Protein AF-A0A966S9Q1-F1 (afdb_monomer_lite)

Secondary structure (DSSP, 8-state):
-HHHHHHHHHHHHHHHHHHHHHIIIIIHHHHHHHHHHHHHHHHHHHHHHHHHHTT-HHHHHHHHHHHHHHHHHHHHHT-S-HHHHHHHHHHHHHHHHHTPPPPHHHHHHHHS--SPPPPPPPHHHHHHHHHHHHHTTSSSSS---

Foldseek 3Di:
DVVVVVVVVVVVVVVVVVVVVCCVPPVVVVVVVVVVVVVVVVVVVVVVVVCVVVVVVVVVVVVCVVCVLVVLVVLCVVPPDPVSLQVLVVVLVVCVVVVPDDDPSCPVVSVPRDPDDPDDDDPVRVVVVVVVVVVVPPPPPDDDD

Sequence (145 aa):
MKKALLFSGVFLSGALVGAIAMWFKAVVPAGQGAEMIYASGVEEMARTATMIRQNKHQELLTNIDLTLPQLVEATHSFGDREHSRWALWKVKEYYQTCGVPVPAEISSILASLPPKPPKPPSSCELRRQVETNAVGTNDITTKNP

Radius of gyration: 25.89 Å; chains: 1; bounding box: 74×33×66 Å

Structure (mmCIF, N/CA/C/O backbone):
data_AF-A0A966S9Q1-F1
#
_entry.id   AF-A0A966S9Q1-F1
#
loop_
_atom_site.group_PDB
_atom_site.id
_atom_site.type_symbol
_atom_site.label_atom_id
_atom_site.label_alt_id
_atom_site.label_comp_id
_atom_site.label_asym_id
_atom_site.label_entity_id
_atom_site.label_seq_id
_atom_site.pdbx_PDB_ins_code
_atom_site.Cartn_x
_atom_site.Cartn_y
_atom_site.Cartn_z
_atom_site.occupancy
_atom_site.B_iso_or_equiv
_atom_site.auth_seq_id
_atom_site.auth_comp_id
_atom_site.auth_asym_id
_atom_site.auth_atom_id
_atom_site.pdbx_PDB_model_num
ATOM 1 N N . MET A 1 1 ? 34.330 12.583 -46.558 1.00 59.56 1 MET A N 1
ATOM 2 C CA . MET A 1 1 ? 33.677 13.549 -45.639 1.00 59.56 1 MET A CA 1
ATOM 3 C C . MET A 1 1 ? 32.149 13.576 -45.769 1.00 59.56 1 MET A C 1
ATOM 5 O O . MET A 1 1 ? 31.491 13.350 -44.767 1.00 59.56 1 MET A O 1
ATOM 9 N N . LYS A 1 2 ? 31.555 13.738 -46.966 1.00 61.47 2 LYS A N 1
ATOM 10 C CA . LYS A 1 2 ? 30.080 13.787 -47.148 1.00 61.47 2 LYS A CA 1
ATOM 11 C C . LYS A 1 2 ? 29.303 12.576 -46.590 1.00 61.47 2 LYS A C 1
ATOM 13 O O . LYS A 1 2 ? 28.242 12.749 -46.009 1.00 61.47 2 LYS A O 1
ATOM 18 N N . LYS A 1 3 ? 29.851 11.359 -46.707 1.00 63.88 3 LYS A N 1
ATOM 19 C CA . LYS A 1 3 ? 29.214 10.135 -46.179 1.00 63.88 3 LYS A CA 1
ATOM 20 C C . LYS A 1 3 ? 29.148 10.104 -44.642 1.00 63.88 3 LYS A C 1
ATOM 22 O O . LYS A 1 3 ? 28.147 9.666 -44.099 1.00 63.88 3 LYS A O 1
ATOM 27 N N . ALA A 1 4 ? 30.161 10.629 -43.948 1.00 64.94 4 ALA A N 1
ATOM 28 C CA . ALA A 1 4 ? 30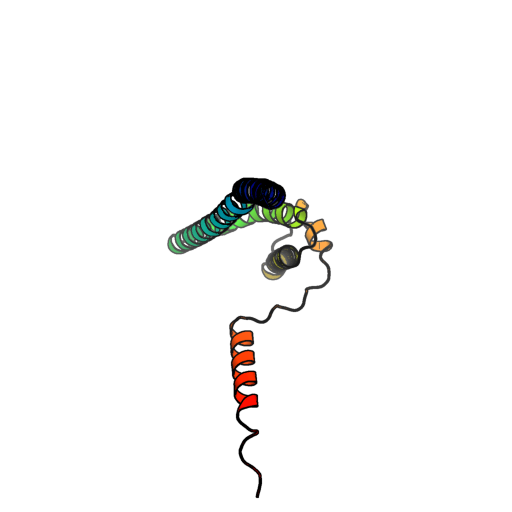.187 10.679 -42.482 1.00 64.94 4 ALA A CA 1
ATOM 29 C C . ALA A 1 4 ? 29.154 11.669 -41.909 1.00 64.94 4 ALA A C 1
ATOM 31 O O . ALA A 1 4 ? 28.536 11.386 -40.888 1.00 64.94 4 ALA A O 1
ATOM 32 N N . LEU A 1 5 ? 28.907 12.787 -42.604 1.00 69.62 5 LEU A N 1
ATOM 33 C CA . LEU A 1 5 ? 27.842 13.735 -42.249 1.00 69.62 5 LEU A CA 1
ATOM 34 C C . LEU A 1 5 ? 26.443 13.121 -42.402 1.00 69.62 5 LEU A C 1
ATOM 36 O O . LEU A 1 5 ? 25.588 13.344 -41.552 1.00 69.62 5 LEU A O 1
ATOM 40 N N . LEU A 1 6 ? 26.225 12.306 -43.439 1.00 72.25 6 LEU A N 1
ATOM 41 C CA . LEU A 1 6 ? 24.956 11.599 -43.635 1.00 72.25 6 LEU A CA 1
ATOM 42 C C . LEU A 1 6 ? 24.713 10.542 -42.549 1.00 72.25 6 LEU A C 1
ATOM 44 O O . LEU A 1 6 ? 23.622 10.494 -41.989 1.00 72.25 6 LEU A O 1
ATOM 48 N N . PHE A 1 7 ? 25.728 9.746 -42.197 1.00 76.38 7 PHE A N 1
ATOM 49 C CA . PHE A 1 7 ? 25.602 8.766 -41.110 1.00 76.38 7 PHE A CA 1
ATOM 50 C C . PHE A 1 7 ? 25.373 9.428 -39.746 1.00 76.38 7 PHE A C 1
ATOM 52 O O . PHE A 1 7 ? 24.531 8.963 -38.983 1.00 76.38 7 PHE A O 1
ATOM 59 N N . SER A 1 8 ? 26.055 10.543 -39.466 1.00 76.75 8 SER A N 1
ATOM 60 C CA . SER A 1 8 ? 25.822 11.332 -38.251 1.00 76.75 8 SER A CA 1
ATOM 61 C C . SER A 1 8 ? 24.390 11.883 -38.200 1.00 76.75 8 SER A C 1
ATOM 63 O O . SER A 1 8 ? 23.712 11.747 -37.186 1.00 76.75 8 SER A O 1
ATOM 65 N N . GLY A 1 9 ? 23.875 12.405 -39.319 1.00 76.81 9 GLY A N 1
ATOM 66 C CA . GLY A 1 9 ? 22.500 12.905 -39.406 1.00 76.81 9 GLY A CA 1
ATOM 67 C C . GLY A 1 9 ? 21.435 11.834 -39.140 1.00 76.81 9 GLY A C 1
ATOM 68 O O . GLY A 1 9 ? 20.487 12.093 -38.404 1.00 76.81 9 GLY A O 1
ATOM 69 N N . VAL A 1 10 ?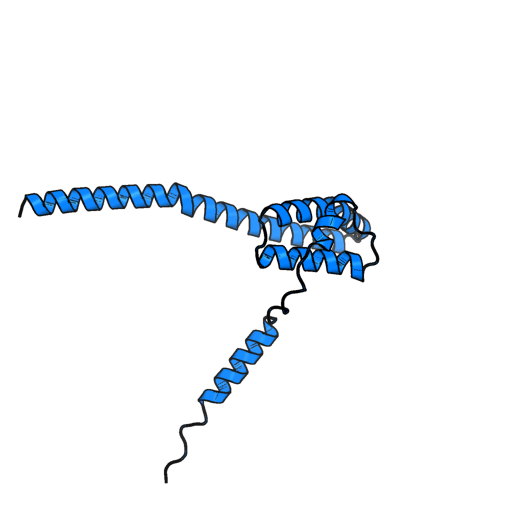 21.610 10.623 -39.683 1.00 81.94 10 VAL A N 1
ATOM 70 C CA . VAL A 1 10 ? 20.694 9.488 -39.446 1.00 81.94 10 VAL A CA 1
ATOM 71 C C . VAL A 1 10 ? 20.769 8.996 -37.997 1.00 81.94 10 VAL A C 1
ATOM 73 O O . VAL A 1 10 ? 19.752 8.624 -37.415 1.00 81.94 10 VAL A O 1
ATOM 76 N N . PHE A 1 11 ? 21.953 9.021 -37.384 1.00 84.94 11 PHE A N 1
ATOM 77 C CA . PHE A 1 11 ? 22.113 8.633 -35.985 1.00 84.94 11 PHE A CA 1
ATOM 78 C C . PHE A 1 11 ? 21.475 9.651 -35.030 1.00 84.94 11 PHE A C 1
ATOM 80 O O . PHE A 1 11 ? 20.757 9.261 -34.111 1.00 84.94 11 PHE A O 1
ATOM 87 N N . LEU A 1 12 ? 21.671 10.954 -35.271 1.00 86.19 12 LEU A N 1
ATOM 88 C CA . LEU A 1 12 ? 21.039 12.006 -34.472 1.00 86.19 12 LEU A CA 1
ATOM 89 C C . LEU A 1 12 ? 19.513 11.989 -34.599 1.00 86.19 12 LEU A C 1
ATOM 91 O O . LEU A 1 12 ? 18.824 12.129 -33.590 1.00 86.19 12 LEU A O 1
ATOM 95 N N . SER A 1 13 ? 18.975 11.796 -35.806 1.00 84.38 13 SER A N 1
ATOM 96 C CA . SER A 1 13 ? 17.523 11.714 -35.987 1.00 84.38 13 SER A CA 1
ATOM 97 C C . SER A 1 13 ? 16.939 10.469 -35.315 1.00 84.38 13 SER A C 1
ATOM 99 O O . SER A 1 13 ? 15.922 10.571 -34.631 1.00 84.38 13 SER A O 1
ATOM 101 N N . GLY A 1 14 ? 17.615 9.319 -35.414 1.00 87.62 14 GLY A N 1
ATOM 102 C CA . GLY A 1 14 ? 17.234 8.097 -34.703 1.00 87.62 14 GLY A CA 1
ATOM 103 C C . GLY A 1 14 ? 17.258 8.258 -33.180 1.00 87.62 14 GLY A C 1
ATOM 104 O O . GLY A 1 14 ? 16.304 7.868 -32.507 1.00 87.62 14 GLY A O 1
ATOM 105 N N . ALA A 1 15 ? 18.300 8.891 -32.632 1.00 88.81 15 ALA A N 1
ATOM 106 C CA . ALA A 1 15 ? 18.410 9.165 -31.200 1.00 88.81 15 ALA A CA 1
ATOM 107 C C . ALA A 1 15 ? 17.305 10.110 -30.704 1.00 88.81 15 ALA A C 1
ATOM 109 O O . ALA A 1 15 ? 16.728 9.874 -29.642 1.00 88.81 15 ALA A O 1
ATOM 110 N N . LEU A 1 16 ? 16.963 11.141 -31.486 1.00 90.62 16 LEU A N 1
ATOM 111 C CA . LEU A 1 16 ? 15.897 12.082 -31.142 1.00 90.62 16 LEU A CA 1
ATOM 112 C C . LEU A 1 16 ? 14.529 11.386 -31.086 1.00 90.62 16 LEU A C 1
ATOM 114 O O . LEU A 1 16 ? 13.792 11.542 -30.115 1.00 90.62 16 LEU A O 1
ATOM 118 N N . VAL A 1 17 ? 14.206 10.569 -32.094 1.00 91.12 17 VAL A N 1
ATOM 119 C CA . VAL A 1 17 ? 12.950 9.800 -32.127 1.00 91.12 17 VAL A CA 1
ATOM 120 C C . VAL A 1 17 ? 12.906 8.778 -30.988 1.00 91.12 17 VAL A C 1
ATOM 122 O O . VAL A 1 17 ? 11.876 8.647 -30.326 1.00 91.12 17 VAL A O 1
ATOM 125 N N . GLY A 1 18 ? 14.025 8.103 -30.707 1.00 88.19 18 GLY A N 1
ATOM 126 C CA . GLY A 1 18 ? 14.147 7.181 -29.578 1.00 88.19 18 GLY A CA 1
ATOM 127 C C . GLY A 1 18 ? 13.904 7.859 -28.227 1.00 88.19 18 GLY A C 1
ATOM 128 O O . GLY A 1 18 ? 13.143 7.342 -27.411 1.00 88.19 18 GLY A O 1
ATOM 129 N N . ALA A 1 19 ? 14.477 9.047 -28.010 1.00 87.50 19 ALA A N 1
ATOM 130 C CA . ALA A 1 19 ? 14.277 9.824 -26.787 1.00 87.50 19 ALA A CA 1
ATOM 131 C C . ALA A 1 19 ? 12.817 10.274 -26.616 1.00 87.50 19 ALA A C 1
ATOM 133 O O . ALA A 1 19 ? 12.258 10.142 -25.527 1.00 87.50 19 ALA A O 1
ATOM 134 N N . ILE A 1 20 ? 12.170 10.736 -27.693 1.00 88.12 20 ILE A N 1
ATOM 135 C CA . ILE A 1 20 ? 10.749 11.117 -27.672 1.00 88.12 20 ILE A CA 1
ATOM 136 C C . ILE A 1 20 ? 9.875 9.900 -27.343 1.00 88.12 20 ILE A C 1
ATOM 138 O O . ILE A 1 20 ? 9.010 9.974 -26.470 1.00 88.12 20 ILE A O 1
ATOM 142 N N . ALA A 1 21 ? 10.119 8.757 -27.988 1.00 86.62 21 ALA A N 1
ATOM 143 C CA . ALA A 1 21 ? 9.375 7.530 -27.715 1.00 86.62 21 ALA A CA 1
ATOM 144 C C . ALA A 1 21 ? 9.544 7.068 -26.256 1.00 86.62 21 ALA A C 1
ATOM 146 O O . ALA A 1 21 ? 8.561 6.711 -25.604 1.00 86.62 21 ALA A O 1
ATOM 147 N N . MET A 1 22 ? 10.768 7.129 -25.721 1.00 86.81 22 MET A N 1
ATOM 148 C CA . MET A 1 22 ? 11.058 6.796 -24.324 1.00 86.81 22 MET A CA 1
ATOM 149 C C . MET A 1 22 ? 10.363 7.755 -23.347 1.00 86.81 22 MET A C 1
ATOM 151 O O . MET A 1 22 ? 9.831 7.311 -22.329 1.00 86.81 22 MET A O 1
ATOM 155 N N . TRP A 1 23 ? 10.295 9.048 -23.671 1.00 79.56 23 TRP A N 1
ATOM 156 C CA . TRP A 1 23 ? 9.613 10.047 -22.848 1.00 79.56 23 TRP A CA 1
ATOM 157 C C . TRP A 1 23 ? 8.126 9.720 -22.660 1.00 79.56 23 TRP A C 1
ATOM 159 O O . TRP A 1 23 ? 7.641 9.642 -21.531 1.00 79.56 23 TRP A O 1
ATOM 169 N N . PHE A 1 24 ? 7.412 9.442 -23.754 1.00 84.12 24 PHE A N 1
ATOM 170 C CA . PHE A 1 24 ? 5.985 9.110 -23.695 1.00 84.12 24 PHE A CA 1
ATOM 171 C C . PHE A 1 24 ? 5.702 7.730 -23.093 1.00 84.12 24 PHE A C 1
ATOM 173 O O . PHE A 1 24 ? 4.659 7.542 -22.472 1.00 84.12 24 PHE A O 1
ATOM 180 N N . LYS A 1 25 ? 6.599 6.753 -23.277 1.00 80.69 25 LYS A N 1
ATOM 181 C CA . LYS A 1 25 ? 6.375 5.374 -22.813 1.00 80.69 25 LYS A CA 1
ATOM 182 C C . LYS A 1 25 ? 6.836 5.104 -21.386 1.00 80.69 25 LYS A C 1
ATOM 184 O O . LYS A 1 25 ? 6.285 4.202 -20.766 1.00 80.69 25 LYS A O 1
ATOM 189 N N . ALA A 1 26 ? 7.820 5.841 -20.876 1.00 73.56 26 ALA A N 1
ATOM 190 C CA . ALA A 1 26 ? 8.399 5.584 -19.559 1.00 73.56 26 ALA A CA 1
ATOM 191 C C . ALA A 1 26 ? 8.273 6.781 -18.610 1.00 73.56 26 ALA A C 1
ATOM 193 O O . ALA A 1 26 ? 7.818 6.610 -17.485 1.00 73.56 26 ALA A O 1
ATOM 194 N N . VAL A 1 27 ? 8.633 7.992 -19.049 1.00 73.94 27 VAL A N 1
ATOM 195 C CA . VAL A 1 27 ? 8.732 9.159 -18.152 1.00 73.94 27 VAL A CA 1
ATOM 196 C C . VAL A 1 27 ? 7.355 9.699 -17.767 1.00 73.94 27 VAL A C 1
ATOM 198 O O . VAL A 1 27 ? 7.076 9.875 -16.584 1.00 73.94 27 VAL A O 1
ATOM 201 N N . VAL A 1 28 ? 6.471 9.908 -18.747 1.00 74.25 28 VAL A N 1
ATOM 202 C CA . VAL A 1 28 ? 5.094 10.377 -18.505 1.00 74.25 28 VAL A CA 1
ATOM 203 C C . VAL A 1 28 ? 4.307 9.429 -17.583 1.00 74.25 28 VAL A C 1
ATOM 205 O O . VAL A 1 28 ? 3.817 9.899 -16.555 1.00 74.25 28 VAL A O 1
ATOM 208 N N . PRO A 1 29 ? 4.207 8.112 -17.861 1.00 73.62 29 PRO A N 1
ATOM 209 C CA . PRO A 1 29 ? 3.454 7.210 -16.989 1.00 73.62 29 PRO A CA 1
ATOM 210 C C . PRO A 1 29 ? 4.105 7.020 -15.613 1.00 73.62 29 PRO A C 1
ATOM 212 O O . PRO A 1 29 ? 3.387 6.854 -14.630 1.00 73.62 29 PRO A O 1
ATOM 215 N N . ALA A 1 30 ? 5.438 7.090 -15.501 1.00 68.81 30 ALA A N 1
ATOM 216 C CA . ALA A 1 30 ? 6.103 7.057 -14.197 1.00 68.81 30 ALA A CA 1
ATOM 217 C C . ALA A 1 30 ? 5.774 8.299 -13.354 1.00 68.81 30 ALA A C 1
ATOM 219 O O . ALA A 1 30 ? 5.507 8.171 -12.161 1.00 68.81 30 ALA A O 1
ATOM 220 N N . GLY A 1 31 ? 5.746 9.485 -13.974 1.00 71.50 31 GLY A N 1
ATOM 221 C CA . GLY A 1 31 ? 5.352 10.730 -13.312 1.00 71.50 31 GLY A CA 1
ATOM 222 C C . GLY A 1 31 ? 3.901 10.698 -12.831 1.00 71.50 31 GLY A C 1
ATOM 223 O O . GLY A 1 31 ? 3.641 10.999 -11.671 1.00 71.50 31 GLY A O 1
ATOM 224 N N . GLN A 1 32 ? 2.979 10.245 -13.683 1.00 74.12 32 GLN A N 1
ATOM 225 C CA . GLN A 1 32 ? 1.560 10.104 -13.333 1.00 74.12 32 GLN A CA 1
ATOM 226 C C . GLN A 1 32 ? 1.329 9.061 -12.232 1.00 74.12 32 GLN A C 1
ATOM 228 O O . GLN A 1 32 ? 0.532 9.283 -11.323 1.00 74.12 32 GLN A O 1
ATOM 233 N N . GLY A 1 33 ? 2.047 7.933 -12.276 1.00 75.38 33 GLY A N 1
ATOM 234 C CA . GLY A 1 33 ? 1.980 6.917 -11.226 1.00 75.38 33 GLY A CA 1
ATOM 235 C C . GLY 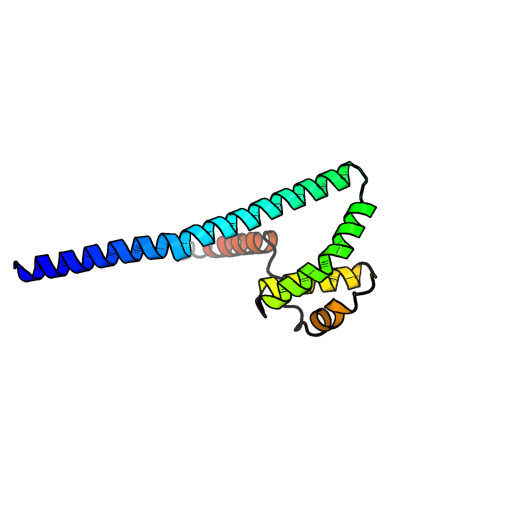A 1 33 ? 2.485 7.440 -9.880 1.00 75.38 33 GLY A C 1
ATOM 236 O O . GLY A 1 33 ? 1.843 7.222 -8.855 1.00 75.38 33 GLY A O 1
ATOM 237 N N . ALA A 1 34 ? 3.600 8.176 -9.879 1.00 76.19 34 ALA A N 1
ATOM 238 C CA . ALA A 1 34 ? 4.120 8.809 -8.671 1.00 76.19 34 ALA A CA 1
ATOM 239 C C . ALA A 1 34 ? 3.143 9.860 -8.122 1.00 76.19 34 ALA A C 1
ATOM 241 O O . ALA A 1 34 ? 2.835 9.837 -6.932 1.00 76.19 34 ALA A O 1
ATOM 242 N N . GLU A 1 35 ? 2.613 10.734 -8.981 1.00 81.25 35 GLU A N 1
ATOM 243 C CA . GLU A 1 35 ? 1.609 11.735 -8.610 1.00 81.25 35 GLU A CA 1
ATOM 244 C C . GLU A 1 35 ? 0.393 11.087 -7.941 1.00 81.25 35 GLU A C 1
ATOM 246 O O . GLU A 1 35 ? 0.009 11.501 -6.850 1.00 81.25 35 GLU A O 1
ATOM 251 N N . MET A 1 36 ? -0.157 10.022 -8.531 1.00 76.69 36 MET A N 1
ATOM 252 C CA . MET A 1 36 ? -1.310 9.308 -7.979 1.00 76.69 36 MET A CA 1
ATOM 253 C C . MET A 1 36 ? -1.021 8.713 -6.591 1.00 76.69 36 MET A C 1
ATOM 255 O O . MET A 1 36 ? -1.865 8.792 -5.695 1.00 76.69 36 MET A O 1
ATOM 259 N N . ILE A 1 37 ? 0.173 8.150 -6.379 1.00 81.31 37 ILE A N 1
ATOM 260 C CA . ILE A 1 37 ? 0.585 7.592 -5.080 1.00 81.31 37 ILE A CA 1
ATOM 261 C C . ILE A 1 37 ? 0.696 8.699 -4.024 1.00 81.31 37 ILE A C 1
ATOM 263 O O . ILE A 1 37 ? 0.184 8.551 -2.915 1.00 81.31 37 ILE A O 1
ATOM 267 N N . TYR A 1 38 ? 1.339 9.821 -4.351 1.00 80.25 38 TYR A N 1
ATOM 268 C CA . TYR A 1 38 ? 1.480 10.925 -3.401 1.00 80.25 38 TYR A CA 1
ATOM 269 C C . TYR A 1 38 ? 0.142 11.616 -3.119 1.00 80.25 38 TYR A C 1
ATOM 271 O O . TYR A 1 38 ? -0.152 11.908 -1.961 1.00 80.25 38 TYR A O 1
ATOM 279 N N . ALA A 1 39 ? -0.683 11.834 -4.145 1.00 85.25 39 ALA A N 1
ATOM 280 C CA . ALA A 1 39 ? -1.996 12.451 -4.001 1.00 85.25 39 ALA A CA 1
ATOM 281 C C . ALA A 1 39 ? -2.922 11.602 -3.117 1.00 85.25 39 ALA A C 1
ATOM 283 O O . ALA A 1 39 ? -3.465 12.117 -2.141 1.00 85.25 39 ALA A O 1
ATOM 284 N N . SER A 1 40 ? -3.024 10.295 -3.390 1.00 84.62 40 SER A N 1
ATOM 285 C CA . SER A 1 40 ? -3.827 9.374 -2.568 1.00 84.62 40 SER A CA 1
ATOM 286 C C . SER A 1 40 ? -3.319 9.284 -1.127 1.00 84.62 40 SER A C 1
ATOM 288 O O . SER A 1 40 ? -4.119 9.272 -0.194 1.00 84.62 40 SER A O 1
ATOM 290 N N . GLY A 1 41 ? -1.998 9.303 -0.916 1.00 85.62 41 GLY A N 1
ATOM 291 C CA . GLY A 1 41 ? -1.415 9.330 0.426 1.00 85.62 41 GLY A CA 1
ATOM 292 C C . GLY A 1 41 ? -1.790 10.586 1.221 1.00 85.62 41 GLY A C 1
ATOM 293 O O . GLY A 1 41 ? -2.146 10.490 2.396 1.00 85.62 41 GLY A O 1
ATOM 294 N N . VAL A 1 42 ? -1.743 11.766 0.590 1.00 86.25 42 VAL A N 1
ATOM 295 C CA . VAL A 1 42 ? -2.130 13.035 1.233 1.00 86.25 42 VAL A CA 1
ATOM 296 C C . VAL A 1 42 ? -3.629 13.067 1.531 1.00 86.25 42 VAL A C 1
ATOM 298 O O . VAL A 1 42 ? -4.023 13.477 2.626 1.00 86.25 42 VAL A O 1
ATOM 301 N N . GLU A 1 43 ? -4.457 12.612 0.591 1.00 89.00 43 GLU A N 1
ATOM 302 C CA . GLU A 1 43 ? -5.909 12.538 0.761 1.00 89.00 43 GLU A CA 1
ATOM 303 C C . GLU A 1 43 ? -6.291 11.621 1.929 1.00 89.00 43 GLU A C 1
ATOM 305 O O . GLU A 1 43 ? -7.054 12.029 2.807 1.00 89.00 43 GLU A O 1
ATOM 310 N N . GLU A 1 44 ? -5.698 10.427 2.007 1.00 88.00 44 GLU A N 1
ATOM 311 C CA . GLU A 1 44 ? -5.993 9.460 3.065 1.00 88.00 44 GLU A CA 1
ATOM 312 C C . GLU A 1 44 ? -5.558 9.969 4.448 1.00 88.00 44 GLU A C 1
ATOM 314 O O . GLU A 1 44 ? -6.300 9.843 5.428 1.00 88.00 44 GLU A O 1
ATOM 319 N N . MET A 1 45 ? -4.397 10.629 4.543 1.00 89.06 45 MET A N 1
ATOM 320 C CA . MET A 1 45 ? -3.956 11.264 5.791 1.00 89.06 45 MET A CA 1
ATOM 321 C C . MET A 1 45 ? -4.901 12.389 6.226 1.00 89.06 45 MET A C 1
ATOM 323 O O . MET A 1 45 ? -5.262 12.474 7.404 1.00 89.06 45 MET A O 1
ATOM 327 N N . ALA A 1 46 ? -5.329 13.244 5.293 1.00 91.12 46 ALA A N 1
ATOM 328 C CA . ALA A 1 46 ? -6.255 14.336 5.579 1.00 91.12 46 ALA A CA 1
ATOM 329 C C . ALA A 1 46 ? -7.641 13.813 5.993 1.00 91.12 46 ALA A C 1
ATOM 331 O O . ALA A 1 46 ? -8.233 14.308 6.961 1.00 91.12 46 ALA A O 1
ATOM 332 N N . ARG A 1 47 ? -8.140 12.775 5.312 1.00 90.19 47 ARG A N 1
ATOM 333 C CA . ARG A 1 47 ? -9.391 12.084 5.644 1.00 90.19 47 ARG A CA 1
ATOM 334 C C . ARG A 1 47 ? -9.325 11.463 7.035 1.00 90.19 47 ARG A C 1
ATOM 336 O O . ARG A 1 47 ? -10.202 11.728 7.858 1.00 90.19 47 ARG A O 1
ATOM 343 N N . THR A 1 48 ? -8.262 10.714 7.325 1.00 90.94 48 THR A N 1
ATOM 344 C CA . THR A 1 48 ? -8.021 10.098 8.636 1.00 90.94 48 THR A CA 1
ATOM 345 C C . THR A 1 48 ? -7.996 11.154 9.741 1.00 90.94 48 THR A C 1
ATOM 347 O O . THR A 1 48 ? -8.721 11.040 10.731 1.00 90.94 48 THR A O 1
ATOM 350 N N . ALA A 1 49 ? -7.235 12.238 9.555 1.00 90.44 49 ALA A N 1
ATOM 351 C CA . ALA A 1 49 ? -7.169 13.335 10.519 1.00 90.44 49 ALA A CA 1
ATOM 352 C C . ALA A 1 49 ? -8.535 14.012 10.738 1.00 90.44 49 ALA A C 1
ATOM 354 O O . ALA A 1 49 ? -8.879 14.373 11.866 1.00 90.44 49 ALA A O 1
ATOM 355 N N . THR A 1 50 ? -9.333 14.157 9.677 1.00 91.81 50 THR A N 1
ATOM 356 C CA . THR A 1 50 ? -10.686 14.726 9.750 1.00 91.81 50 THR A CA 1
ATOM 357 C C . THR A 1 50 ? -11.628 13.824 10.545 1.00 91.81 50 THR A C 1
ATOM 359 O O . THR A 1 50 ? -12.309 14.313 11.445 1.00 91.81 50 THR A O 1
ATOM 362 N N . MET A 1 51 ? -11.635 12.513 10.280 1.00 91.00 51 MET A N 1
ATOM 363 C CA . MET A 1 51 ? -12.459 11.553 11.027 1.00 91.00 51 MET A CA 1
ATOM 364 C C . MET A 1 51 ? -12.082 11.513 12.509 1.00 91.00 51 MET A C 1
ATOM 366 O O . MET A 1 51 ? -12.967 11.521 13.363 1.00 91.00 51 MET A O 1
ATOM 370 N N . ILE A 1 52 ? -10.782 11.562 12.816 1.00 92.19 52 ILE A N 1
ATOM 371 C CA . ILE A 1 52 ? -10.273 11.661 14.189 1.00 92.19 52 ILE A CA 1
ATOM 372 C C . ILE A 1 52 ? -10.802 12.929 14.875 1.00 92.19 52 ILE A C 1
ATOM 374 O O . ILE A 1 52 ? -11.369 12.848 15.960 1.00 92.19 52 ILE A O 1
ATOM 378 N N . ARG A 1 53 ? -10.688 14.103 14.238 1.00 92.12 53 ARG A N 1
ATOM 379 C CA . ARG A 1 53 ? -11.179 15.373 14.814 1.00 92.12 53 ARG A CA 1
ATOM 380 C C . ARG A 1 53 ? -12.700 15.430 14.966 1.00 92.12 53 ARG A C 1
ATOM 382 O O . ARG A 1 53 ? -13.192 16.166 15.814 1.00 92.12 53 ARG A O 1
ATOM 389 N N . GLN A 1 54 ? -13.438 14.669 14.162 1.00 94.75 54 GLN A N 1
ATOM 390 C CA . GLN A 1 54 ? -14.896 14.553 14.238 1.00 94.75 54 GLN A CA 1
ATOM 391 C C . GLN A 1 54 ? -15.372 13.448 15.202 1.00 94.75 54 GLN A C 1
ATOM 393 O O . GLN A 1 54 ? -16.567 13.170 15.239 1.00 94.75 54 GLN A O 1
ATOM 398 N N . ASN A 1 55 ? -14.475 12.812 15.971 1.00 93.31 55 ASN A N 1
ATOM 399 C CA . ASN A 1 55 ? -14.772 11.661 16.839 1.00 93.31 55 ASN A CA 1
ATOM 400 C C . ASN A 1 55 ? -15.403 10.459 16.102 1.00 93.31 55 ASN A C 1
ATOM 402 O O . ASN A 1 55 ? -16.077 9.626 16.705 1.00 93.31 55 ASN A O 1
ATOM 406 N N . LYS A 1 56 ? -15.157 10.318 14.795 1.00 93.31 56 LYS A N 1
ATOM 407 C CA . LYS A 1 56 ? -15.673 9.225 13.949 1.00 93.31 56 LYS A CA 1
ATOM 408 C C . LYS A 1 56 ? -14.738 8.014 13.927 1.00 93.31 56 LYS A C 1
ATOM 410 O O . LYS A 1 56 ? -14.513 7.400 12.887 1.00 93.31 56 LYS A O 1
ATOM 415 N N . HIS A 1 57 ? -14.170 7.662 15.078 1.00 90.31 57 HIS A N 1
ATOM 416 C CA . HIS A 1 57 ? -13.178 6.586 15.178 1.00 90.31 57 HIS A CA 1
ATOM 417 C C . HIS A 1 57 ? -13.740 5.223 14.768 1.00 90.31 57 HIS A C 1
ATOM 419 O O . HIS A 1 57 ? -13.064 4.470 14.076 1.00 90.31 57 HIS A O 1
ATOM 425 N N . GLN A 1 58 ? -14.985 4.927 15.144 1.00 89.38 58 GLN A N 1
ATOM 426 C CA . GLN A 1 58 ? -15.612 3.647 14.814 1.00 89.38 58 GLN A CA 1
ATOM 427 C C . GLN A 1 58 ? -15.849 3.492 13.307 1.00 89.38 58 GLN A C 1
ATOM 429 O O . GLN A 1 58 ? -15.609 2.427 12.744 1.00 89.38 58 GLN A O 1
ATOM 434 N N . GLU A 1 59 ? -16.291 4.564 12.647 1.00 90.12 59 GLU A N 1
ATOM 435 C CA . GLU A 1 59 ? -16.501 4.591 11.197 1.00 90.12 59 GLU A CA 1
ATOM 436 C C . GLU A 1 59 ? -15.167 4.448 10.453 1.00 90.12 59 GLU A C 1
ATOM 438 O O . GLU A 1 59 ? -15.068 3.682 9.498 1.00 90.12 59 GLU A O 1
ATOM 443 N N . LEU A 1 60 ? -14.117 5.124 10.935 1.00 90.75 60 LEU A N 1
ATOM 444 C CA . LEU A 1 60 ? -12.763 4.989 10.403 1.00 90.75 60 LEU A CA 1
ATOM 445 C C . LEU A 1 60 ? -12.261 3.541 10.496 1.00 90.75 60 LEU A C 1
ATOM 447 O O . LEU A 1 60 ? -11.805 2.999 9.494 1.00 90.75 60 LEU A O 1
ATOM 451 N N . LEU A 1 61 ? -12.377 2.907 11.667 1.00 89.19 61 LEU A N 1
ATOM 452 C CA . LEU A 1 61 ? -11.951 1.516 11.859 1.00 89.19 61 LEU A CA 1
ATOM 453 C C . LEU A 1 61 ? -12.741 0.553 10.973 1.00 89.19 61 LEU A C 1
ATOM 455 O O . LEU A 1 61 ? -12.144 -0.272 10.295 1.00 89.19 61 LEU A O 1
ATOM 459 N N . THR A 1 62 ? -14.061 0.727 10.892 1.00 90.00 62 THR A N 1
ATOM 460 C CA . THR A 1 62 ? -14.917 -0.105 10.030 1.00 90.00 62 THR A CA 1
ATOM 461 C C . THR A 1 62 ? -14.500 0.006 8.562 1.00 90.00 62 THR A C 1
ATOM 463 O O . THR A 1 62 ? -14.401 -0.998 7.864 1.00 90.00 62 THR A O 1
ATOM 466 N N . ASN A 1 63 ? -14.210 1.221 8.086 1.00 88.88 63 ASN A N 1
ATOM 467 C CA . ASN A 1 63 ? -13.735 1.428 6.719 1.00 88.88 63 ASN A CA 1
ATOM 468 C C . ASN A 1 63 ? -12.378 0.754 6.479 1.00 88.88 63 ASN A C 1
ATOM 470 O O . ASN A 1 63 ? -12.176 0.147 5.426 1.00 88.88 63 ASN A O 1
ATOM 474 N N . ILE A 1 64 ? -11.461 0.8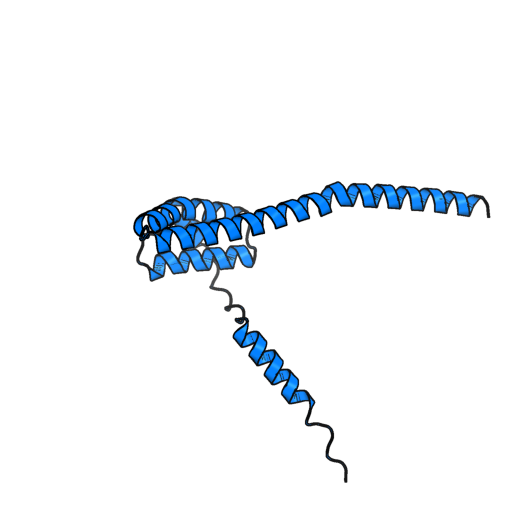35 7.447 1.00 88.88 64 ILE A N 1
ATOM 475 C CA . ILE A 1 64 ? -10.163 0.158 7.370 1.00 88.88 64 ILE A CA 1
ATOM 476 C C . ILE A 1 64 ? -10.373 -1.355 7.285 1.00 88.88 64 ILE A C 1
ATOM 478 O O . ILE A 1 64 ? -9.862 -1.966 6.352 1.00 88.88 64 ILE A O 1
ATOM 482 N N . ASP A 1 65 ? -11.174 -1.942 8.173 1.00 88.06 65 ASP A N 1
ATOM 483 C CA . ASP A 1 65 ? -11.411 -3.390 8.224 1.00 88.06 65 ASP A CA 1
ATOM 484 C C . ASP A 1 65 ? -12.029 -3.937 6.929 1.00 88.06 65 ASP A C 1
ATOM 486 O O . ASP A 1 65 ? -11.693 -5.038 6.496 1.00 88.06 65 ASP A O 1
ATOM 490 N N . LEU A 1 66 ? -12.884 -3.152 6.266 1.00 89.06 66 LEU A N 1
ATOM 491 C CA . LEU A 1 66 ? -13.473 -3.516 4.974 1.00 89.06 66 LEU A CA 1
ATOM 492 C C . LEU A 1 66 ? -12.479 -3.422 3.809 1.00 89.06 66 LEU A C 1
ATOM 494 O O . LEU A 1 66 ? -12.561 -4.203 2.863 1.00 89.06 66 LEU A O 1
ATOM 498 N N . THR A 1 67 ? -11.551 -2.467 3.855 1.00 89.88 67 THR A N 1
ATOM 499 C CA . THR A 1 67 ? -10.649 -2.174 2.726 1.00 89.88 67 THR A CA 1
ATOM 500 C C . THR A 1 67 ? -9.340 -2.964 2.816 1.00 89.88 67 THR A C 1
ATOM 502 O O . THR A 1 67 ? -8.736 -3.315 1.800 1.00 89.88 67 THR A O 1
ATOM 505 N N . LEU A 1 68 ? -8.889 -3.274 4.033 1.00 91.00 68 LEU A N 1
ATOM 506 C CA . LEU A 1 68 ? -7.598 -3.907 4.297 1.00 91.00 68 LEU A CA 1
ATOM 507 C C . LEU A 1 68 ? -7.413 -5.263 3.587 1.00 91.00 68 LEU A C 1
ATOM 509 O O . LEU A 1 68 ? -6.319 -5.481 3.061 1.00 91.00 68 LEU A O 1
ATOM 513 N N . PRO A 1 69 ? -8.422 -6.156 3.497 1.00 93.12 69 PRO A N 1
ATOM 514 C CA . PRO A 1 69 ? -8.279 -7.422 2.780 1.00 93.12 69 PRO A CA 1
ATOM 515 C C . PRO A 1 69 ? -7.944 -7.236 1.296 1.00 93.12 69 PRO A C 1
ATOM 517 O O . PRO A 1 69 ? -6.999 -7.839 0.792 1.00 93.12 69 PRO A O 1
ATOM 520 N N . GLN A 1 70 ? -8.635 -6.313 0.624 1.00 92.19 70 GLN A N 1
ATOM 521 C CA . GLN A 1 70 ? -8.404 -6.010 -0.791 1.00 92.19 70 GLN A CA 1
ATOM 522 C C . GLN A 1 70 ? -7.001 -5.436 -1.021 1.00 92.19 70 GLN A C 1
ATOM 524 O O . GLN A 1 70 ? -6.322 -5.785 -1.988 1.00 92.19 70 GLN A O 1
ATOM 529 N N . LEU A 1 71 ? -6.524 -4.587 -0.104 1.00 91.19 71 LEU A N 1
ATOM 530 C CA . LEU A 1 71 ? -5.163 -4.051 -0.163 1.00 91.19 71 LEU A CA 1
ATOM 531 C C . LEU A 1 71 ? -4.107 -5.138 0.046 1.00 91.19 71 LEU A C 1
ATOM 533 O O . LEU A 1 71 ? -3.049 -5.079 -0.581 1.00 91.19 71 LEU A O 1
ATOM 537 N N . VAL A 1 72 ? -4.375 -6.138 0.887 1.00 93.62 72 VAL A N 1
ATOM 538 C CA . VAL A 1 72 ? -3.486 -7.294 1.071 1.00 93.62 72 VAL A CA 1
ATOM 539 C C . VAL A 1 72 ? -3.397 -8.121 -0.207 1.00 93.62 72 VAL A C 1
ATOM 541 O O . VAL A 1 72 ? -2.287 -8.440 -0.633 1.00 93.62 72 VAL A O 1
ATOM 544 N N . GLU A 1 73 ? -4.523 -8.416 -0.854 1.00 92.88 73 GLU A N 1
ATOM 545 C CA . GLU A 1 73 ? -4.543 -9.141 -2.129 1.00 92.88 73 GLU A CA 1
ATOM 546 C C . GLU A 1 73 ? -3.804 -8.378 -3.231 1.00 92.88 73 GLU A C 1
ATOM 548 O O . GLU A 1 73 ? -2.925 -8.933 -3.899 1.00 92.88 73 GLU A O 1
ATOM 553 N N . ALA A 1 74 ? -4.089 -7.081 -3.375 1.00 90.19 74 ALA A N 1
ATOM 554 C CA . ALA A 1 74 ? -3.395 -6.223 -4.327 1.00 90.19 74 ALA A CA 1
ATOM 555 C C . ALA A 1 74 ? -1.886 -6.189 -4.040 1.00 90.19 74 ALA A C 1
ATOM 557 O O . ALA A 1 74 ? -1.073 -6.366 -4.947 1.00 90.19 74 ALA A O 1
ATOM 558 N N . THR A 1 75 ? -1.494 -6.051 -2.771 1.00 90.31 75 THR A N 1
ATOM 559 C CA . THR A 1 75 ? -0.084 -6.044 -2.354 1.00 90.31 75 THR A CA 1
ATOM 560 C C . THR A 1 75 ? 0.611 -7.367 -2.674 1.00 90.31 75 THR A C 1
ATOM 562 O O . THR A 1 75 ? 1.746 -7.366 -3.155 1.00 90.31 75 THR A O 1
ATOM 565 N N . HIS A 1 76 ? -0.073 -8.489 -2.447 1.00 90.69 76 HIS A N 1
ATOM 566 C CA . HIS A 1 76 ? 0.417 -9.829 -2.754 1.00 90.69 76 HIS A CA 1
ATOM 567 C C . HIS A 1 76 ? 0.598 -10.045 -4.266 1.00 90.69 76 HIS A C 1
ATOM 569 O O . HIS A 1 76 ? 1.569 -10.675 -4.685 1.00 90.69 76 HIS A O 1
ATOM 575 N N . SER A 1 77 ? -0.267 -9.458 -5.100 1.00 90.06 77 SER A N 1
ATOM 576 C CA . SER A 1 77 ? -0.176 -9.571 -6.564 1.00 90.06 77 SER A CA 1
ATOM 577 C C . SER A 1 77 ? 1.114 -8.983 -7.161 1.00 90.06 77 SER A C 1
ATOM 579 O O . SER A 1 77 ? 1.561 -9.423 -8.220 1.00 90.06 77 SER A O 1
ATOM 581 N N . PHE A 1 78 ? 1.776 -8.044 -6.470 1.00 86.31 78 PHE A N 1
ATOM 582 C CA . PHE A 1 78 ? 3.067 -7.486 -6.900 1.00 86.31 78 PHE A CA 1
ATOM 583 C C . PHE A 1 78 ? 4.258 -8.443 -6.708 1.00 86.31 78 PHE A C 1
ATOM 585 O O . PHE A 1 78 ? 5.385 -8.107 -7.104 1.00 86.31 78 PHE A O 1
ATOM 592 N N . GLY A 1 79 ? 4.012 -9.619 -6.124 1.00 85.12 79 GLY A N 1
ATOM 593 C CA . GLY A 1 79 ? 5.002 -10.643 -5.828 1.00 85.12 79 GLY A CA 1
ATOM 594 C C . GLY A 1 79 ? 5.828 -10.339 -4.580 1.00 85.12 79 GLY A C 1
ATOM 595 O O . GLY A 1 79 ? 5.519 -9.450 -3.784 1.00 85.12 79 GLY A O 1
ATOM 596 N N . ASP A 1 80 ? 6.917 -11.087 -4.415 1.00 82.88 80 ASP A N 1
ATOM 597 C CA . ASP A 1 80 ? 7.770 -11.017 -3.230 1.00 82.88 80 ASP A CA 1
ATOM 598 C C . ASP A 1 80 ? 8.781 -9.857 -3.303 1.00 82.88 80 ASP A C 1
ATOM 600 O O . ASP A 1 80 ? 9.992 -10.039 -3.434 1.00 82.88 80 ASP A O 1
ATOM 604 N N . ARG A 1 81 ? 8.261 -8.627 -3.265 1.00 85.50 81 ARG A N 1
ATOM 605 C CA . ARG A 1 81 ? 9.062 -7.398 -3.172 1.00 85.50 81 ARG A CA 1
ATOM 606 C C . ARG A 1 81 ? 9.228 -6.987 -1.716 1.00 85.50 81 ARG A C 1
ATOM 608 O O . ARG A 1 81 ? 8.292 -7.101 -0.931 1.00 85.50 81 ARG A O 1
ATOM 615 N N . GLU A 1 82 ? 10.384 -6.425 -1.371 1.00 84.94 82 GLU A N 1
ATOM 616 C CA . GLU A 1 82 ? 10.708 -6.023 0.005 1.00 84.94 82 GLU A CA 1
ATOM 617 C C . GLU A 1 82 ? 9.641 -5.107 0.630 1.00 84.94 82 GLU A C 1
ATOM 619 O O . GLU A 1 82 ? 9.157 -5.380 1.729 1.00 84.94 82 GLU A O 1
ATOM 624 N N . HIS A 1 83 ? 9.208 -4.069 -0.095 1.00 82.56 83 HIS A N 1
ATOM 625 C CA . HIS A 1 83 ? 8.178 -3.140 0.379 1.00 82.56 83 HIS A CA 1
ATOM 626 C C . HIS A 1 83 ? 6.817 -3.813 0.587 1.00 82.56 83 HIS A C 1
ATOM 628 O O . HIS A 1 83 ? 6.193 -3.611 1.630 1.00 82.56 83 HIS A O 1
ATOM 634 N N . SER A 1 84 ? 6.381 -4.646 -0.362 1.00 87.38 84 SER A N 1
ATOM 635 C CA . SER A 1 84 ? 5.135 -5.413 -0.255 1.00 87.38 84 SER A CA 1
ATOM 636 C C . SER A 1 84 ? 5.179 -6.358 0.942 1.00 87.38 84 SER A C 1
ATOM 638 O O . SER A 1 84 ? 4.265 -6.378 1.763 1.00 87.38 84 SER A O 1
ATOM 640 N N . ARG A 1 85 ? 6.288 -7.083 1.107 1.00 88.88 85 ARG A N 1
ATOM 641 C CA . ARG A 1 85 ? 6.509 -7.994 2.231 1.00 88.88 85 ARG A CA 1
ATOM 642 C C . ARG A 1 85 ? 6.461 -7.256 3.570 1.00 88.88 85 ARG A C 1
ATOM 644 O O . ARG A 1 85 ? 5.840 -7.743 4.512 1.00 88.88 85 ARG A O 1
ATOM 651 N N . TRP A 1 86 ? 7.088 -6.082 3.666 1.00 87.62 86 TRP A N 1
ATOM 652 C CA . TRP A 1 86 ? 7.056 -5.267 4.882 1.00 87.62 86 TRP A CA 1
ATOM 653 C C . TRP A 1 86 ? 5.646 -4.766 5.212 1.00 87.62 86 TRP A C 1
ATOM 655 O O . TRP A 1 86 ? 5.225 -4.834 6.369 1.00 87.62 86 TRP A O 1
ATOM 665 N N . ALA A 1 87 ? 4.894 -4.325 4.201 1.00 89.56 87 ALA A N 1
ATOM 666 C CA . ALA A 1 87 ? 3.501 -3.918 4.360 1.00 89.56 87 ALA A CA 1
ATOM 667 C C . ALA A 1 87 ? 2.623 -5.082 4.854 1.00 89.56 87 ALA A C 1
ATOM 669 O O . ALA A 1 87 ? 1.903 -4.933 5.840 1.00 89.56 87 ALA A O 1
ATOM 670 N N . LEU A 1 88 ? 2.747 -6.271 4.256 1.00 92.56 88 LEU A N 1
ATOM 671 C CA . LEU A 1 88 ? 2.015 -7.466 4.694 1.00 92.56 88 LEU A CA 1
ATOM 672 C C . LEU A 1 88 ? 2.380 -7.881 6.128 1.00 92.56 88 LEU A C 1
ATOM 674 O O . LEU A 1 88 ? 1.508 -8.267 6.907 1.00 92.56 88 LEU A O 1
ATOM 678 N N . TRP A 1 89 ? 3.649 -7.735 6.521 1.00 91.75 89 TRP A N 1
ATOM 679 C CA . TRP A 1 89 ? 4.075 -7.942 7.907 1.00 91.75 89 TRP A CA 1
ATOM 680 C C . TRP A 1 89 ? 3.415 -6.966 8.881 1.00 91.75 89 TRP A C 1
ATOM 682 O O . TRP A 1 89 ? 3.036 -7.371 9.980 1.00 91.75 89 TRP A O 1
ATOM 692 N N . LYS A 1 90 ? 3.245 -5.700 8.486 1.00 90.38 90 LYS A N 1
ATOM 693 C CA . LYS A 1 90 ? 2.529 -4.702 9.290 1.00 90.38 90 LYS A CA 1
ATOM 694 C C . LYS A 1 90 ? 1.051 -5.041 9.449 1.00 90.38 90 LYS A C 1
ATOM 696 O O . LYS A 1 90 ? 0.523 -4.908 10.548 1.00 90.38 90 LYS A O 1
ATOM 701 N N . VAL A 1 91 ? 0.414 -5.549 8.398 1.00 92.44 91 VAL A N 1
ATOM 702 C CA . VAL A 1 91 ? -0.976 -6.019 8.470 1.00 92.44 91 VAL A CA 1
ATOM 703 C C . VAL A 1 91 ? -1.107 -7.237 9.388 1.00 92.44 91 VAL A C 1
ATOM 705 O O . VAL A 1 91 ? -1.995 -7.282 10.234 1.00 92.44 91 VAL A O 1
ATOM 708 N N . LYS A 1 92 ? -0.191 -8.207 9.293 1.00 91.50 92 LYS A N 1
ATOM 709 C CA . LYS A 1 92 ? -0.163 -9.357 10.211 1.00 91.50 92 LYS A CA 1
ATOM 710 C C . LYS A 1 92 ? 0.004 -8.923 11.670 1.00 91.50 92 LYS A C 1
ATOM 712 O O . LYS A 1 92 ? -0.689 -9.437 12.543 1.00 91.50 92 LYS A O 1
ATOM 717 N N . GLU A 1 93 ? 0.895 -7.966 11.923 1.00 90.94 93 GLU A N 1
ATOM 718 C CA . GLU A 1 93 ? 1.116 -7.376 13.248 1.00 90.94 93 GLU A CA 1
ATOM 719 C C . GLU A 1 93 ? -0.150 -6.678 13.770 1.00 90.94 93 GLU A C 1
ATOM 721 O O . GLU A 1 93 ? -0.486 -6.845 14.938 1.00 90.94 93 GLU A O 1
ATOM 726 N N . TYR A 1 94 ? -0.894 -5.970 12.915 1.00 90.81 94 TYR A N 1
ATOM 727 C CA . TYR A 1 94 ? -2.165 -5.336 13.278 1.00 90.81 94 TYR A CA 1
ATOM 728 C C . TYR A 1 94 ? -3.189 -6.349 13.814 1.00 90.81 94 TYR A C 1
ATOM 730 O O . TYR A 1 94 ? -3.621 -6.224 14.959 1.00 90.81 94 TYR A O 1
ATOM 738 N N . TYR A 1 95 ? -3.502 -7.409 13.060 1.00 91.44 95 TYR A N 1
ATOM 739 C CA . TYR A 1 95 ? -4.475 -8.415 13.512 1.00 91.44 95 TYR A CA 1
ATOM 740 C C . TYR A 1 95 ? -4.030 -9.131 14.796 1.00 91.44 95 TYR A C 1
ATOM 742 O O . TYR A 1 95 ? -4.839 -9.383 15.688 1.00 91.44 95 TYR A O 1
ATOM 750 N N . GLN A 1 96 ? -2.729 -9.413 14.930 1.00 90.00 96 GLN A N 1
ATOM 751 C CA . GLN A 1 96 ? -2.175 -10.055 16.126 1.00 90.00 96 GLN A CA 1
ATOM 752 C C . GLN A 1 96 ? -2.215 -9.152 17.365 1.00 90.00 96 GLN A C 1
ATOM 754 O O . GLN A 1 96 ? -2.541 -9.621 18.451 1.00 90.00 96 GLN A O 1
ATOM 759 N N . THR A 1 97 ? -1.865 -7.873 17.221 1.00 89.44 97 THR A N 1
ATOM 760 C CA . THR A 1 97 ? -1.766 -6.938 18.355 1.00 89.44 97 THR A CA 1
ATOM 761 C C . THR A 1 97 ? -3.122 -6.413 18.800 1.00 89.44 97 THR A C 1
ATOM 763 O O . THR A 1 97 ? -3.341 -6.237 19.995 1.00 89.44 97 THR A O 1
ATOM 766 N N . CYS A 1 98 ? -4.046 -6.202 17.863 1.00 87.19 98 CYS A N 1
ATOM 767 C CA . CYS A 1 98 ? -5.39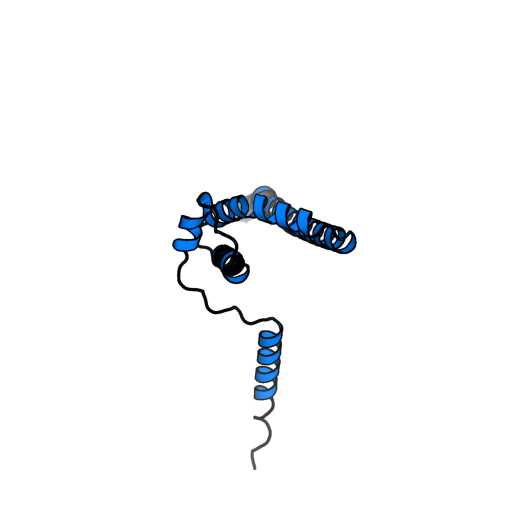1 -5.722 18.164 1.00 87.19 98 CYS A CA 1
ATOM 768 C C . CYS A 1 98 ? -6.362 -6.847 18.560 1.00 87.19 98 CYS A C 1
ATOM 770 O O . CYS A 1 98 ? -7.484 -6.553 18.960 1.00 87.19 98 CYS A O 1
ATOM 772 N N . GLY A 1 99 ? -5.957 -8.121 18.461 1.00 84.31 99 GLY A N 1
ATOM 773 C CA . GLY A 1 99 ? -6.807 -9.267 18.804 1.00 84.31 99 GLY A CA 1
ATOM 774 C C . GLY A 1 99 ? -8.010 -9.445 17.870 1.00 84.31 99 GLY A C 1
ATOM 775 O O . GLY A 1 99 ? -8.996 -10.074 18.249 1.00 84.31 99 GLY A O 1
ATOM 776 N N . VAL A 1 100 ? -7.941 -8.874 16.665 1.00 86.62 100 VAL A N 1
ATOM 777 C CA . VAL A 1 100 ? -9.005 -8.929 15.656 1.00 86.62 100 VAL A CA 1
ATOM 778 C C . VAL A 1 100 ? -8.829 -10.208 14.829 1.00 86.62 100 VAL A C 1
ATOM 780 O O . VAL A 1 100 ? -7.700 -10.521 14.433 1.00 86.62 100 VAL A O 1
ATOM 783 N N . PRO A 1 101 ? -9.901 -10.975 14.552 1.00 88.56 101 PRO A N 1
ATOM 784 C CA . PRO A 1 101 ? -9.793 -12.176 13.735 1.00 88.56 101 PRO A CA 1
ATOM 785 C C . PRO A 1 101 ? -9.329 -11.830 12.318 1.00 88.56 101 PRO A C 1
ATOM 787 O O . PRO A 1 101 ? -9.850 -10.916 11.683 1.00 88.56 101 PRO A O 1
ATOM 790 N N . VAL A 1 102 ? -8.359 -12.593 11.813 1.00 90.75 102 VAL A N 1
ATOM 791 C CA . VAL A 1 102 ? -7.884 -12.457 10.433 1.00 90.75 102 VAL A CA 1
ATOM 792 C C . VAL A 1 102 ? -8.977 -12.959 9.478 1.00 90.75 102 VAL A C 1
ATOM 794 O O . VAL A 1 102 ? -9.407 -14.108 9.625 1.00 90.75 102 VAL A O 1
ATOM 797 N N . PRO A 1 103 ? -9.405 -12.162 8.482 1.00 92.31 103 PRO A N 1
ATOM 798 C CA . PRO A 1 103 ? -10.356 -12.606 7.468 1.00 92.31 103 PRO A CA 1
ATOM 799 C C . PRO A 1 103 ? -9.857 -13.841 6.707 1.00 92.31 103 PRO A C 1
ATOM 801 O O . PRO A 1 103 ? -8.674 -13.945 6.367 1.00 92.31 103 PRO A O 1
ATOM 804 N N . ALA A 1 104 ? -10.766 -14.777 6.417 1.00 91.88 104 ALA A N 1
ATOM 805 C CA . ALA A 1 104 ? -10.429 -16.059 5.790 1.00 91.88 104 ALA A CA 1
ATOM 806 C C . ALA A 1 104 ? -9.719 -15.884 4.436 1.00 91.88 104 ALA A C 1
ATOM 808 O O . ALA A 1 104 ? -8.758 -16.599 4.155 1.00 91.88 104 ALA A O 1
ATOM 809 N N . GLU A 1 105 ? -10.143 -14.885 3.662 1.00 91.75 105 GLU A N 1
ATOM 810 C CA . GLU A 1 105 ? -9.622 -14.523 2.337 1.00 91.75 105 GLU A CA 1
ATOM 811 C C . GLU A 1 105 ? -8.109 -14.261 2.351 1.00 91.75 105 GLU A C 1
ATOM 813 O O . GLU A 1 105 ? -7.378 -14.752 1.495 1.00 91.75 105 GLU A O 1
ATOM 818 N N . ILE A 1 106 ? -7.610 -13.569 3.381 1.00 93.06 106 ILE A N 1
ATOM 819 C CA . ILE A 1 106 ? -6.196 -13.170 3.479 1.00 93.06 106 ILE A CA 1
ATOM 820 C C . ILE A 1 106 ? -5.373 -14.049 4.421 1.00 93.06 106 ILE A C 1
ATOM 822 O O . ILE A 1 106 ? -4.157 -13.876 4.541 1.00 93.06 106 ILE A O 1
ATOM 826 N N . SER A 1 107 ? -6.019 -14.996 5.103 1.00 92.38 107 SER A N 1
ATOM 827 C CA . SER A 1 107 ? -5.383 -15.848 6.110 1.00 92.38 107 SER A CA 1
ATOM 828 C C . SER A 1 107 ? -4.199 -16.642 5.544 1.00 92.38 107 SER A C 1
ATOM 830 O O . SER A 1 107 ? -3.131 -16.686 6.159 1.00 92.38 107 SER A O 1
ATOM 832 N N . SER A 1 108 ? -4.350 -17.201 4.341 1.00 92.69 108 SER A N 1
ATOM 833 C CA . SER A 1 108 ? -3.316 -17.970 3.642 1.00 92.69 108 SER A CA 1
ATOM 834 C C . SER A 1 108 ? -2.122 -17.096 3.251 1.00 92.69 108 SER A C 1
ATOM 836 O O . SER A 1 108 ? -0.974 -17.481 3.482 1.00 92.69 108 SER A O 1
ATOM 838 N N . ILE A 1 109 ? -2.384 -15.886 2.749 1.00 91.88 109 ILE A N 1
ATOM 839 C CA . ILE A 1 109 ? -1.365 -14.905 2.363 1.00 91.88 109 ILE A CA 1
ATOM 840 C C . ILE A 1 109 ? -0.513 -14.541 3.582 1.00 91.88 109 ILE A C 1
ATOM 842 O O . ILE A 1 109 ? 0.711 -14.670 3.551 1.00 91.88 109 ILE A O 1
ATOM 846 N N . LEU A 1 110 ? -1.147 -14.167 4.698 1.00 91.19 110 LEU A N 1
ATOM 847 C CA . LEU A 1 110 ? -0.434 -13.780 5.920 1.00 91.19 110 LEU A CA 1
ATOM 848 C C . LEU A 1 110 ? 0.280 -14.964 6.599 1.00 91.19 110 LEU A C 1
ATOM 850 O O . LEU A 1 110 ? 1.307 -14.775 7.267 1.00 91.19 110 LEU A O 1
ATOM 854 N N . ALA A 1 111 ? -0.235 -16.186 6.440 1.00 90.31 111 ALA A N 1
ATOM 855 C CA . ALA A 1 111 ? 0.413 -17.404 6.921 1.00 90.31 111 ALA A CA 1
ATOM 856 C C . ALA A 1 111 ? 1.669 -17.754 6.106 1.00 90.31 111 ALA A C 1
ATOM 858 O O . ALA A 1 111 ? 2.661 -18.179 6.692 1.00 90.31 111 ALA A O 1
ATOM 859 N N . SER A 1 112 ? 1.653 -17.512 4.791 1.00 89.81 112 SER A N 1
ATOM 860 C CA . SER A 1 112 ? 2.775 -17.795 3.882 1.00 89.81 112 SER A CA 1
ATOM 861 C C . SER A 1 112 ? 3.949 -16.813 3.970 1.00 89.81 112 SER A C 1
ATOM 863 O O . SER A 1 112 ? 4.965 -17.017 3.306 1.00 89.81 112 SER A O 1
ATOM 865 N N . LEU A 1 113 ? 3.840 -15.750 4.777 1.00 87.50 113 LEU A N 1
ATOM 866 C CA . LEU A 1 113 ? 4.896 -14.744 4.872 1.00 87.50 113 LEU A CA 1
ATOM 867 C C . LEU A 1 113 ? 6.205 -15.357 5.403 1.00 87.50 113 LEU A C 1
ATOM 869 O O . LEU A 1 113 ? 6.194 -15.975 6.475 1.00 87.50 113 LEU A O 1
ATOM 873 N N . PRO A 1 114 ? 7.346 -15.135 4.718 1.00 83.50 114 PRO A N 1
ATOM 874 C CA . PRO A 1 114 ? 8.651 -15.564 5.210 1.00 83.50 114 PRO A CA 1
ATOM 875 C C . PRO A 1 114 ? 8.992 -14.819 6.508 1.00 83.50 114 PRO A C 1
ATOM 877 O O . PRO A 1 114 ? 8.425 -13.746 6.737 1.00 83.50 114 PRO A O 1
ATOM 880 N N . PRO A 1 115 ? 9.927 -15.331 7.337 1.00 81.25 115 PRO A N 1
ATOM 881 C CA . PRO A 1 115 ? 10.299 -14.725 8.616 1.00 81.25 115 PRO A CA 1
ATOM 882 C C . PRO A 1 115 ? 10.507 -13.211 8.521 1.00 81.25 115 PRO A C 1
ATOM 884 O O . PRO A 1 115 ? 11.026 -12.713 7.519 1.00 81.25 115 PRO A O 1
ATOM 887 N N . LYS A 1 116 ? 10.088 -12.482 9.566 1.00 77.44 116 LYS A N 1
ATOM 888 C CA . LYS A 1 116 ? 10.108 -11.014 9.593 1.00 77.44 116 LYS A CA 1
ATOM 889 C C . LYS A 1 116 ? 11.504 -10.519 9.196 1.00 77.44 116 LYS A C 1
ATOM 891 O O . LYS A 1 116 ? 12.463 -10.855 9.895 1.00 77.44 116 LYS A O 1
ATOM 896 N N . PRO A 1 117 ? 11.640 -9.750 8.099 1.00 68.31 117 PRO A N 1
ATOM 897 C CA . PRO A 1 117 ? 12.933 -9.197 7.735 1.00 68.31 117 PRO A CA 1
ATOM 898 C C . PRO A 1 117 ? 13.403 -8.253 8.852 1.00 68.31 117 PRO A C 1
ATOM 900 O O . PRO A 1 117 ? 12.564 -7.670 9.556 1.00 68.31 117 PRO A O 1
ATOM 903 N N . PRO A 1 118 ? 14.723 -8.115 9.061 1.00 66.00 118 PRO A N 1
ATOM 904 C CA . PRO A 1 118 ? 15.254 -7.210 10.070 1.00 66.00 118 PRO A CA 1
ATOM 905 C C . PRO A 1 118 ? 14.689 -5.809 9.833 1.00 66.00 118 PRO A C 1
ATOM 907 O O . PRO A 1 118 ? 14.625 -5.333 8.701 1.00 66.00 118 PRO A O 1
ATOM 910 N N . LYS A 1 119 ? 14.215 -5.178 10.910 1.00 62.88 119 LYS A N 1
ATOM 911 C CA . LYS A 1 119 ? 13.599 -3.851 10.856 1.00 62.88 119 LYS A CA 1
ATOM 912 C C . LYS A 1 119 ? 14.580 -2.885 10.172 1.00 62.88 119 LYS A C 1
ATOM 914 O O . LYS A 1 119 ? 15.708 -2.780 10.656 1.00 62.88 119 LYS A O 1
ATOM 919 N N . PRO A 1 120 ? 14.187 -2.179 9.095 1.00 64.25 120 PRO A N 1
ATOM 920 C CA . PRO A 1 120 ? 15.051 -1.155 8.527 1.00 64.25 120 PRO A CA 1
ATOM 921 C C . PRO A 1 120 ? 15.326 -0.093 9.604 1.00 64.25 120 PRO A C 1
ATOM 923 O O . PRO A 1 120 ? 14.408 0.236 10.370 1.00 64.25 120 PRO A O 1
ATOM 926 N N . PRO A 1 121 ? 16.566 0.418 9.710 1.00 63.25 121 PRO A N 1
ATOM 927 C CA . PRO A 1 121 ? 16.906 1.416 10.711 1.00 63.25 121 PRO A CA 1
ATOM 928 C C . PRO A 1 121 ? 15.985 2.625 10.553 1.00 63.25 121 PRO A C 1
ATOM 930 O O . PRO A 1 121 ? 15.753 3.127 9.453 1.00 63.25 121 PRO A O 1
ATOM 933 N N . SER A 1 122 ? 15.420 3.079 11.665 1.00 69.94 122 SER A N 1
ATOM 934 C CA . SER A 1 122 ? 14.638 4.310 11.704 1.00 69.94 122 SER A CA 1
ATOM 935 C C . SER A 1 122 ? 15.502 5.502 11.289 1.00 69.94 122 SER A C 1
ATOM 937 O O . SER A 1 122 ? 16.719 5.493 11.472 1.00 69.94 122 SER A O 1
ATOM 939 N N . SER A 1 123 ? 14.887 6.580 10.796 1.00 70.12 123 SER A N 1
ATOM 940 C CA . SER A 1 123 ? 15.611 7.817 10.456 1.00 70.12 123 SER A CA 1
ATOM 941 C C . SER A 1 123 ? 16.439 8.357 11.633 1.00 70.12 123 SER A C 1
ATOM 943 O O . SER A 1 123 ? 17.496 8.942 11.419 1.00 70.12 123 SER A O 1
ATOM 945 N N . CYS A 1 124 ? 16.011 8.107 12.876 1.00 67.38 124 CYS A N 1
ATOM 946 C CA . CYS A 1 124 ? 16.767 8.436 14.086 1.00 67.38 124 CYS A CA 1
ATOM 947 C C . CYS A 1 124 ? 18.021 7.564 14.273 1.00 67.38 124 CYS A C 1
ATOM 949 O O . CYS A 1 124 ? 19.058 8.068 14.698 1.00 67.38 124 CYS A O 1
ATOM 951 N N . GLU A 1 125 ? 17.943 6.268 13.963 1.00 73.75 125 GLU A N 1
ATOM 952 C CA . GLU A 1 125 ? 19.088 5.347 14.013 1.00 73.75 125 GLU A CA 1
ATOM 953 C C . GLU A 1 125 ? 20.081 5.636 12.886 1.00 73.75 125 GLU A C 1
ATOM 955 O O . GLU A 1 125 ? 21.281 5.692 13.136 1.00 73.75 125 GLU A O 1
ATOM 960 N N . LEU A 1 126 ? 19.583 5.914 11.680 1.00 74.94 126 LEU A N 1
ATOM 961 C CA . LEU A 1 126 ? 20.390 6.375 10.548 1.00 74.94 126 LEU A CA 1
ATOM 962 C C . LEU A 1 126 ? 21.115 7.682 10.872 1.00 74.94 126 LEU A C 1
ATOM 964 O O . LEU A 1 126 ? 22.318 7.792 10.647 1.00 74.94 126 LEU A O 1
ATOM 968 N N . ARG A 1 127 ? 20.406 8.655 11.459 1.00 74.25 127 ARG A N 1
ATOM 969 C CA . ARG A 1 127 ? 21.008 9.922 11.878 1.00 74.25 127 ARG A CA 1
ATOM 970 C C . ARG A 1 127 ? 22.107 9.708 12.920 1.00 74.25 127 ARG A C 1
ATOM 972 O O . ARG A 1 127 ? 23.194 10.252 12.753 1.00 74.25 127 ARG A O 1
ATOM 979 N N . ARG A 1 128 ? 21.871 8.867 13.935 1.00 71.69 128 ARG A N 1
ATOM 980 C CA . ARG A 1 128 ? 22.912 8.507 14.913 1.00 71.69 128 ARG A CA 1
ATOM 981 C C . ARG A 1 128 ? 24.116 7.835 14.266 1.00 71.69 128 ARG A C 1
ATOM 983 O O . ARG A 1 128 ? 25.230 8.161 14.643 1.00 71.69 128 ARG A O 1
ATOM 990 N N . GLN A 1 129 ? 23.912 6.925 13.315 1.00 72.12 129 GLN A N 1
ATOM 991 C CA . GLN A 1 129 ? 25.009 6.227 12.637 1.00 72.12 129 GLN A CA 1
ATOM 992 C C . GLN A 1 129 ? 25.879 7.181 11.812 1.00 72.12 129 GLN A C 1
ATOM 994 O O . GLN A 1 129 ? 27.104 7.076 11.839 1.00 72.12 129 GLN A O 1
ATOM 999 N N . VAL A 1 130 ? 25.264 8.145 11.120 1.00 76.31 130 VAL A N 1
ATOM 1000 C CA . VAL A 1 130 ? 25.991 9.208 10.407 1.00 76.31 130 VAL A CA 1
ATOM 1001 C C . VAL A 1 130 ? 26.780 10.077 11.388 1.00 76.31 130 VAL A C 1
ATOM 1003 O O . VAL A 1 130 ? 27.951 10.358 11.144 1.00 76.31 130 VAL A O 1
ATOM 1006 N N . GLU A 1 131 ? 26.179 10.447 12.521 1.00 67.88 131 GLU A N 1
ATOM 1007 C CA . GLU A 1 131 ? 26.841 11.237 13.566 1.00 67.88 131 GLU A CA 1
ATOM 1008 C C . GLU A 1 131 ? 28.019 10.474 14.207 1.00 67.88 131 GLU A C 1
ATOM 1010 O O . GLU A 1 131 ? 29.097 11.043 14.368 1.00 67.88 131 GLU A O 1
ATOM 1015 N N . THR A 1 132 ? 27.889 9.172 14.486 1.00 66.12 132 THR A N 1
ATOM 1016 C CA . THR A 1 132 ? 28.995 8.354 15.021 1.00 66.12 132 THR A CA 1
ATOM 1017 C C . THR A 1 132 ? 30.112 8.112 14.006 1.00 66.12 132 THR A C 1
ATOM 1019 O O . THR A 1 132 ? 31.283 8.101 14.380 1.00 66.12 132 THR A O 1
ATOM 1022 N N . ASN A 1 133 ? 29.783 7.966 12.719 1.00 63.53 133 ASN A N 1
ATOM 1023 C CA . ASN A 1 133 ? 30.781 7.763 11.664 1.00 63.53 133 ASN A CA 1
ATOM 1024 C C . ASN A 1 133 ? 31.541 9.059 11.327 1.00 63.53 133 ASN A C 1
ATOM 1026 O O . ASN A 1 133 ? 32.724 9.011 10.996 1.00 63.53 133 ASN A O 1
ATOM 1030 N N . ALA A 1 134 ? 30.900 10.225 11.464 1.00 59.31 134 ALA A N 1
ATOM 1031 C CA . ALA A 1 134 ? 31.555 11.522 11.290 1.00 59.31 134 ALA A CA 1
ATOM 1032 C C . ALA A 1 134 ? 32.550 11.840 12.423 1.00 59.31 134 ALA A C 1
ATOM 1034 O O . ALA A 1 134 ? 33.600 12.430 12.174 1.00 59.31 134 ALA A O 1
ATOM 1035 N N . VAL A 1 135 ? 32.266 11.410 13.658 1.00 56.50 135 VAL A N 1
ATOM 1036 C CA . VAL A 1 135 ? 33.159 11.622 14.814 1.00 56.50 135 VAL A CA 1
ATOM 1037 C C . VAL A 1 135 ? 34.425 10.756 14.732 1.00 56.50 135 VAL A C 1
ATOM 1039 O O . VAL A 1 135 ? 35.496 11.213 15.117 1.00 56.50 135 VAL A O 1
ATOM 1042 N N . GLY A 1 136 ? 34.351 9.558 14.141 1.00 52.31 136 GLY A N 1
ATOM 1043 C CA . GLY A 1 136 ? 35.505 8.660 13.981 1.00 52.31 136 GLY A CA 1
ATOM 1044 C C . GLY A 1 136 ? 36.566 9.097 12.959 1.00 52.31 136 GLY A C 1
ATOM 1045 O O . GLY A 1 136 ? 37.604 8.450 12.865 1.00 52.31 136 GLY A O 1
ATOM 1046 N N . THR A 1 137 ? 36.338 10.175 12.195 1.00 51.09 137 THR A N 1
ATOM 1047 C CA . THR A 1 137 ? 37.267 10.618 11.130 1.00 51.09 137 THR A CA 1
ATOM 1048 C C . THR A 1 137 ? 38.170 11.788 11.556 1.00 51.09 137 THR A C 1
ATOM 1050 O O . THR A 1 137 ? 39.127 12.107 10.857 1.00 51.09 137 THR A O 1
ATOM 1053 N N . ASN A 1 138 ? 37.924 12.413 12.714 1.00 52.31 138 ASN A N 1
ATOM 1054 C CA . ASN A 1 138 ? 38.671 13.605 13.146 1.00 52.31 138 ASN A CA 1
ATOM 1055 C C . ASN A 1 138 ? 39.874 13.320 14.068 1.00 52.31 138 ASN A C 1
ATOM 1057 O O . ASN A 1 138 ? 40.566 14.262 14.442 1.00 52.31 138 ASN A O 1
ATOM 1061 N N . ASP A 1 139 ? 40.162 12.058 14.405 1.00 48.91 139 ASP A N 1
ATOM 1062 C CA . ASP A 1 139 ? 41.117 11.711 15.477 1.00 48.91 139 ASP A CA 1
ATOM 1063 C C . ASP A 1 139 ? 42.472 11.134 15.002 1.00 48.91 139 ASP A C 1
ATOM 1065 O O . ASP A 1 139 ? 43.214 10.553 15.790 1.00 48.91 139 ASP A O 1
ATOM 1069 N N . ILE A 1 140 ? 42.837 11.279 13.716 1.00 51.88 140 ILE A N 1
ATOM 1070 C CA . ILE A 1 140 ? 44.105 10.725 13.175 1.00 51.88 140 ILE A CA 1
ATOM 1071 C C . ILE A 1 140 ? 45.189 11.793 12.902 1.00 51.88 140 ILE A C 1
ATOM 1073 O O . ILE A 1 140 ? 46.340 11.451 12.643 1.00 51.88 140 ILE A O 1
ATOM 1077 N N . THR A 1 141 ? 44.916 13.093 13.054 1.00 48.31 141 THR A N 1
ATOM 1078 C CA . THR A 1 141 ? 45.891 14.154 12.700 1.00 48.31 141 THR A CA 1
ATOM 1079 C C . THR A 1 141 ? 46.464 14.943 13.876 1.00 48.31 141 THR A C 1
ATOM 1081 O O . THR A 1 141 ? 46.610 16.150 13.781 1.00 48.31 141 THR A O 1
ATOM 1084 N N . THR A 1 142 ? 46.868 14.296 14.970 1.00 49.84 142 THR A N 1
ATOM 1085 C CA . THR A 1 142 ? 47.784 14.920 15.951 1.00 49.84 142 THR A CA 1
ATOM 1086 C C . THR A 1 142 ? 48.562 13.870 16.739 1.00 49.84 142 THR A C 1
ATOM 1088 O O . THR A 1 142 ? 48.347 13.670 17.930 1.00 49.84 142 THR A O 1
ATOM 1091 N N . LYS A 1 143 ? 49.512 13.197 16.086 1.00 44.75 143 LYS A N 1
ATOM 1092 C CA . LYS A 1 143 ? 50.721 12.684 16.752 1.00 44.75 143 LYS A CA 1
ATOM 1093 C C . LYS A 1 143 ? 51.750 12.271 15.708 1.00 44.75 143 LYS A C 1
ATOM 1095 O O . LYS A 1 143 ? 51.688 11.179 15.159 1.00 44.75 143 LYS A O 1
ATOM 1100 N N . ASN A 1 144 ? 52.714 13.147 15.465 1.00 40.44 144 ASN A N 1
ATOM 1101 C CA . ASN A 1 144 ? 54.083 12.706 15.248 1.00 40.44 144 ASN A CA 1
ATOM 1102 C C . ASN A 1 144 ? 55.038 13.707 15.923 1.00 40.44 144 ASN A C 1
ATOM 1104 O O . ASN A 1 144 ? 54.695 14.890 15.975 1.00 40.44 144 ASN A O 1
ATOM 1108 N N . PRO A 1 145 ? 56.118 13.192 16.535 1.00 51.91 145 PRO A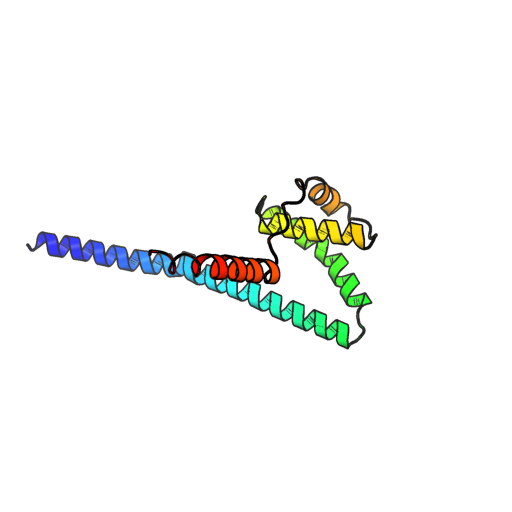 N 1
ATOM 1109 C CA . PRO A 1 145 ? 56.963 13.878 17.516 1.00 51.91 145 PRO A CA 1
ATOM 1110 C C . PRO A 1 145 ? 57.814 15.011 16.939 1.00 51.91 145 PRO A C 1
ATOM 1112 O O . PRO A 1 145 ? 58.136 14.960 15.731 1.00 51.91 145 PRO A O 1
#

pLDDT: mean 80.93, std 12.65, range [40.44, 94.75]